Protein AF-A0A6N7JNP5-F1 (afdb_monomer_lite)

Foldseek 3Di:
DPDDDDDDDDDDPVLVVVLVVCCVVVVDVHSVVVVVVVVVVVVVVVVVVVVVVVVVVVVVVCVVPVDDDDPDDPVVVVVVVVVVVD

Secondary structure (DSSP, 8-state):
------------HHHHHHHHHHHHTTS-S-HHHHHHHHHHHHHHHHHHHHHHHHHHHHHHHHHHHT-------HHHHHHHHHHHT-

Radius of gyration: 25.12 Å; chains: 1; bounding box: 52×33×62 Å

Sequence (86 aa):
MPDIQKISIAVTSDQLAAMREAVETGDYATTSEVVREAVRDWQMKRAQRQEEQARLRHAWNEGKASGGTAAFDIERTITAAKARWR

Structure (mmCIF, N/CA/C/O backbone):
data_AF-A0A6N7JNP5-F1
#
_entry.id   AF-A0A6N7JNP5-F1
#
loop_
_atom_site.group_PDB
_atom_site.id
_atom_site.type_symbol
_atom_site.label_atom_id
_atom_site.label_alt_id
_atom_site.label_comp_id
_atom_site.label_asym_id
_atom_site.label_entity_id
_atom_site.label_seq_id
_atom_site.pdbx_PDB_ins_code
_atom_site.Cartn_x
_atom_site.Cartn_y
_atom_site.Cartn_z
_atom_site.occupancy
_atom_site.B_iso_or_equiv
_atom_site.auth_seq_id
_atom_site.auth_comp_id
_atom_site.auth_asym_id
_atom_site.auth_atom_id
_atom_site.pdbx_PDB_model_num
ATOM 1 N N . MET A 1 1 ? -17.710 -22.110 4.448 1.00 55.19 1 MET A N 1
ATOM 2 C CA . MET A 1 1 ? -17.222 -20.788 4.903 1.00 55.19 1 MET A CA 1
ATOM 3 C C . MET A 1 1 ? -15.710 -20.891 5.017 1.00 55.19 1 MET A C 1
ATOM 5 O O . MET A 1 1 ? -15.271 -21.935 5.488 1.00 55.19 1 MET A O 1
ATOM 9 N N . PRO A 1 2 ? -14.919 -19.919 4.529 1.00 71.00 2 PRO A N 1
ATOM 10 C CA . PRO A 1 2 ? -13.480 -19.931 4.778 1.00 71.00 2 PRO A CA 1
ATOM 11 C C . PRO A 1 2 ? -13.225 -19.925 6.291 1.00 71.00 2 PRO A C 1
ATOM 13 O O . PRO A 1 2 ? -13.999 -19.326 7.039 1.00 71.00 2 PRO A O 1
ATOM 16 N N . ASP A 1 3 ? -12.180 -20.622 6.728 1.00 87.50 3 ASP A N 1
ATOM 17 C CA . ASP A 1 3 ? -11.789 -20.674 8.137 1.00 87.50 3 ASP A CA 1
ATOM 18 C C . ASP A 1 3 ? -11.386 -19.267 8.616 1.00 87.50 3 ASP A C 1
ATOM 20 O O . ASP A 1 3 ? -10.565 -18.599 7.981 1.00 87.50 3 ASP A O 1
ATOM 24 N N . ILE A 1 4 ? -12.006 -18.783 9.697 1.00 88.38 4 ILE A N 1
ATOM 25 C CA . ILE A 1 4 ? -11.735 -17.457 10.269 1.00 88.38 4 ILE A CA 1
ATOM 26 C C . ILE A 1 4 ? -10.935 -17.656 11.548 1.00 88.38 4 ILE A C 1
ATOM 28 O O . ILE A 1 4 ? -11.475 -18.072 12.573 1.00 88.38 4 ILE A O 1
ATOM 32 N N . GLN A 1 5 ? -9.662 -17.273 11.511 1.00 93.25 5 GLN A N 1
ATOM 33 C CA . GLN A 1 5 ? -8.796 -17.298 12.684 1.00 93.25 5 GLN A CA 1
ATOM 34 C C . GLN A 1 5 ? -8.724 -15.916 13.331 1.00 93.25 5 GLN A C 1
ATOM 36 O O . GLN A 1 5 ? -8.491 -14.906 12.665 1.00 93.25 5 GLN A O 1
ATOM 41 N N . LYS A 1 6 ? -8.942 -15.866 14.649 1.00 93.69 6 LYS A N 1
ATOM 42 C CA . LYS A 1 6 ? -8.815 -14.634 15.432 1.00 93.69 6 LYS A CA 1
ATOM 43 C C . LYS A 1 6 ? -7.362 -14.444 15.840 1.00 93.69 6 LYS A C 1
ATOM 45 O O . LYS A 1 6 ? -6.764 -15.334 16.437 1.00 93.69 6 LYS A O 1
ATOM 50 N N . ILE A 1 7 ? -6.831 -13.262 15.564 1.00 94.75 7 ILE A N 1
ATOM 51 C CA . ILE A 1 7 ? -5.494 -12.843 15.980 1.00 94.75 7 ILE A CA 1
ATOM 52 C C . ILE A 1 7 ? -5.602 -11.551 16.788 1.00 94.75 7 ILE A C 1
ATOM 54 O O . ILE A 1 7 ? -6.461 -10.713 16.515 1.00 94.75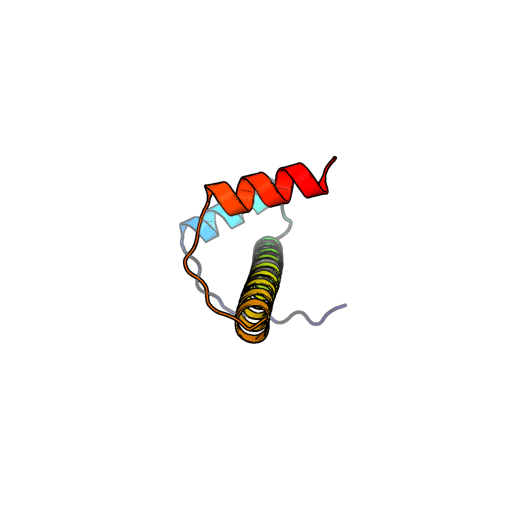 7 ILE A O 1
ATOM 58 N N . SER A 1 8 ? -4.732 -11.393 17.784 1.00 96.06 8 SER A N 1
ATOM 59 C CA . SER A 1 8 ? -4.568 -10.122 18.488 1.00 96.06 8 SER A CA 1
ATOM 60 C C . SER A 1 8 ? -3.512 -9.297 17.765 1.00 96.06 8 SER A C 1
ATOM 62 O O . SER A 1 8 ? -2.393 -9.769 17.570 1.00 96.06 8 SER A O 1
ATOM 64 N N . ILE A 1 9 ? -3.859 -8.075 17.373 1.00 95.12 9 ILE A N 1
ATOM 65 C CA . ILE A 1 9 ? -2.956 -7.138 16.701 1.00 95.12 9 ILE A CA 1
ATOM 66 C C . ILE A 1 9 ? -2.906 -5.828 17.477 1.00 95.12 9 ILE A C 1
ATOM 68 O O . ILE A 1 9 ? -3.905 -5.397 18.049 1.00 95.12 9 ILE A O 1
ATOM 72 N N . ALA A 1 10 ? -1.740 -5.193 17.485 1.00 97.75 10 ALA A N 1
ATOM 73 C CA . ALA A 1 10 ? -1.613 -3.821 17.944 1.00 97.75 10 ALA A CA 1
ATOM 74 C C . ALA A 1 10 ? -1.913 -2.878 16.773 1.00 97.75 10 ALA A C 1
ATOM 76 O O . ALA A 1 10 ? -1.360 -3.039 15.685 1.00 97.75 10 ALA A O 1
ATOM 77 N N . VAL A 1 11 ? -2.776 -1.898 17.014 1.00 97.19 11 VAL A N 1
ATOM 78 C CA . VAL A 1 11 ? -3.075 -0.790 16.100 1.00 97.19 11 VAL A CA 1
ATOM 79 C C . VAL A 1 11 ? -2.869 0.520 16.849 1.00 97.19 11 VAL A C 1
ATOM 81 O O . VAL A 1 11 ? -2.885 0.539 18.083 1.00 97.19 11 VAL A O 1
ATOM 84 N N . THR A 1 12 ? -2.654 1.615 16.127 1.00 98.44 12 THR A N 1
ATOM 85 C CA . THR A 1 12 ? -2.577 2.936 16.764 1.00 98.44 12 THR A CA 1
ATOM 86 C C . THR A 1 12 ? -3.954 3.374 17.277 1.00 98.44 12 THR A C 1
ATOM 88 O O . THR A 1 12 ? -4.987 2.876 16.818 1.00 98.44 12 THR A O 1
ATOM 91 N N . SER A 1 13 ? -3.982 4.323 18.220 1.00 98.19 13 SER A N 1
ATOM 92 C CA . SER A 1 13 ? -5.228 4.954 18.687 1.00 98.19 13 SER A CA 1
ATOM 93 C C . SER A 1 13 ? -6.047 5.509 17.525 1.00 98.19 13 SER A C 1
ATOM 95 O O . SER A 1 13 ? -7.255 5.298 17.464 1.00 98.19 13 SER A O 1
ATOM 97 N N . ASP A 1 14 ? -5.368 6.154 16.581 1.00 98.50 14 ASP A N 1
ATOM 98 C CA . ASP A 1 14 ? -5.995 6.844 15.456 1.00 98.50 14 ASP A CA 1
ATOM 99 C C . ASP A 1 14 ? -6.592 5.845 14.462 1.00 98.50 14 ASP A C 1
ATOM 101 O O . ASP A 1 14 ? -7.702 6.037 13.974 1.00 98.50 14 ASP A O 1
ATOM 105 N N . GLN A 1 15 ? -5.901 4.725 14.218 1.00 98.19 15 GLN A N 1
ATOM 106 C CA . GLN A 1 15 ? -6.437 3.626 13.413 1.00 98.19 15 GLN A CA 1
ATOM 107 C C . GLN A 1 15 ? -7.688 3.034 14.060 1.00 98.19 15 GLN A C 1
ATOM 109 O O . GLN A 1 15 ? -8.686 2.819 13.379 1.00 98.19 15 GLN A O 1
ATOM 114 N N . LEU A 1 16 ? -7.660 2.800 15.376 1.00 98.19 16 LEU A N 1
ATOM 115 C CA . LEU A 1 16 ? -8.826 2.285 16.086 1.00 98.19 16 LEU A CA 1
ATOM 116 C C . LEU A 1 16 ? -10.004 3.269 16.036 1.00 98.19 16 LEU A C 1
ATOM 118 O O . LEU A 1 16 ? -11.138 2.824 15.870 1.00 98.19 16 LEU A O 1
ATOM 122 N N . ALA A 1 17 ? -9.750 4.573 16.169 1.00 98.44 17 ALA A N 1
ATOM 123 C CA . ALA A 1 17 ? -10.775 5.609 16.070 1.00 98.44 17 ALA A CA 1
ATOM 124 C C . ALA A 1 17 ? -11.427 5.617 14.680 1.00 98.44 17 ALA A C 1
ATOM 126 O O . ALA A 1 17 ? -12.644 5.484 14.591 1.00 98.44 17 ALA A O 1
ATOM 127 N N . ALA A 1 18 ? -10.625 5.636 13.612 1.00 98.31 18 ALA A N 1
ATOM 128 C CA . ALA A 1 18 ? -11.125 5.587 12.238 1.00 98.31 18 ALA A CA 1
ATOM 129 C C . ALA A 1 18 ? -11.936 4.309 11.953 1.00 98.31 18 ALA A C 1
ATOM 131 O O . ALA A 1 18 ? -12.985 4.349 11.317 1.00 98.31 18 ALA A O 1
ATOM 132 N N . MET A 1 19 ? -11.483 3.158 12.463 1.00 98.06 19 MET A N 1
ATOM 133 C CA . MET A 1 19 ? -12.215 1.896 12.317 1.00 98.06 19 MET A CA 1
ATOM 134 C C . MET A 1 19 ? -13.548 1.889 13.069 1.00 98.06 19 MET A C 1
ATOM 136 O O . MET A 1 19 ? -14.477 1.217 12.631 1.00 98.06 19 MET A O 1
ATOM 140 N N . ARG A 1 20 ? -13.636 2.567 14.220 1.00 98.12 20 ARG A N 1
ATOM 141 C CA . ARG A 1 20 ? -14.888 2.692 14.981 1.00 98.12 20 ARG A CA 1
ATOM 142 C C . ARG A 1 20 ? -15.858 3.632 14.286 1.00 98.12 20 ARG A C 1
ATOM 144 O O . ARG A 1 20 ? -17.007 3.251 14.122 1.00 98.12 20 ARG A O 1
ATOM 151 N N . GLU A 1 21 ? -15.378 4.781 13.822 1.00 98.44 21 GLU A N 1
ATOM 152 C CA . GLU A 1 21 ? -16.174 5.740 13.054 1.00 98.44 21 GLU A CA 1
ATOM 153 C C . GLU A 1 21 ? -16.801 5.070 11.827 1.00 98.44 21 GLU A C 1
ATOM 155 O O . GLU A 1 21 ? -18.011 5.129 11.661 1.00 98.44 21 GLU A O 1
ATOM 160 N N . ALA A 1 22 ? -16.017 4.317 11.048 1.00 98.19 22 ALA A N 1
ATOM 161 C CA . ALA A 1 22 ? -16.514 3.598 9.872 1.00 98.19 22 ALA A CA 1
ATOM 162 C C . ALA A 1 22 ? -17.574 2.520 10.198 1.00 98.19 22 ALA A C 1
ATOM 164 O O . ALA A 1 22 ? -18.361 2.123 9.341 1.00 98.19 22 ALA A O 1
ATOM 165 N N . VAL A 1 23 ? -17.599 2.013 11.435 1.00 98.44 23 VAL A N 1
ATOM 166 C CA . VAL A 1 23 ? -18.663 1.112 11.907 1.00 98.44 23 VAL A CA 1
ATOM 167 C C . VAL A 1 23 ? -19.881 1.906 12.380 1.00 98.44 23 VAL A C 1
ATOM 169 O O . VAL A 1 23 ? -21.012 1.516 12.107 1.00 98.44 23 VAL A O 1
ATOM 172 N N . GLU A 1 24 ? -19.667 3.026 13.070 1.00 98.25 24 GLU A N 1
ATOM 173 C CA . GLU A 1 24 ? -20.725 3.913 13.566 1.00 98.25 24 GLU A CA 1
ATOM 174 C C . GLU A 1 24 ? -21.511 4.583 12.429 1.00 98.25 24 GLU A C 1
ATOM 176 O O . GLU A 1 24 ? -22.730 4.721 12.533 1.00 98.25 24 GLU A O 1
ATOM 181 N N . THR A 1 25 ? -20.847 4.942 11.326 1.00 98.00 25 THR A N 1
ATOM 182 C CA . THR A 1 25 ? -21.478 5.477 10.105 1.00 98.00 25 THR A CA 1
ATOM 183 C C . THR A 1 25 ? -22.223 4.412 9.300 1.00 98.00 25 THR A C 1
ATOM 185 O O . THR A 1 25 ? -23.032 4.751 8.437 1.00 98.00 25 THR A O 1
ATOM 188 N N . GLY A 1 26 ? -21.987 3.130 9.594 1.00 97.56 26 GLY A N 1
ATOM 189 C CA . GLY A 1 26 ? -22.578 1.999 8.885 1.00 97.56 26 GLY A CA 1
ATOM 190 C C . GLY A 1 26 ? -21.853 1.608 7.595 1.00 97.56 26 GLY A C 1
ATOM 191 O O . GLY A 1 26 ? -22.369 0.758 6.869 1.00 97.56 26 GLY A O 1
ATOM 192 N N . ASP A 1 27 ? -20.669 2.166 7.318 1.00 97.31 27 ASP A N 1
ATOM 193 C CA . ASP A 1 27 ? -19.848 1.761 6.165 1.00 97.31 27 ASP A CA 1
ATOM 194 C C . ASP A 1 27 ? -19.354 0.309 6.309 1.00 97.31 27 ASP A C 1
ATOM 196 O O . ASP A 1 27 ? -19.183 -0.402 5.317 1.00 97.31 27 ASP A O 1
ATOM 200 N N . TYR A 1 28 ? -19.173 -0.156 7.551 1.00 97.94 28 TYR A N 1
ATOM 201 C CA . TYR A 1 28 ? -18.810 -1.534 7.886 1.00 97.94 28 TYR A CA 1
ATOM 202 C C . TYR A 1 28 ? -19.649 -2.081 9.038 1.00 97.94 28 TYR A C 1
ATOM 204 O O . TYR A 1 28 ? -19.973 -1.372 9.986 1.00 97.94 28 TYR A O 1
ATOM 212 N N . ALA A 1 29 ? -19.920 -3.388 9.034 1.00 97.31 29 ALA A N 1
ATOM 213 C CA . ALA A 1 29 ? -20.629 -4.021 10.146 1.00 97.31 29 ALA A CA 1
ATOM 214 C C . ALA A 1 29 ? -19.714 -4.244 11.360 1.00 97.31 29 ALA A C 1
ATOM 216 O O . ALA A 1 29 ? -20.174 -4.284 12.501 1.00 97.31 29 ALA A O 1
ATOM 217 N N . THR A 1 30 ? -18.408 -4.441 11.132 1.00 97.19 30 THR A N 1
ATOM 218 C CA . THR A 1 30 ? -17.433 -4.674 12.207 1.00 97.19 30 THR A CA 1
ATOM 219 C C . THR A 1 30 ? -16.050 -4.124 11.872 1.00 97.19 30 THR A C 1
ATOM 221 O O . THR A 1 30 ? -15.616 -4.129 10.722 1.00 97.19 30 THR A O 1
ATOM 224 N N . THR A 1 31 ? -15.269 -3.810 12.906 1.00 96.75 31 THR A N 1
ATOM 225 C CA . THR A 1 31 ? -13.843 -3.465 12.768 1.00 96.75 31 THR A CA 1
ATOM 226 C C . THR A 1 31 ? -13.032 -4.575 12.088 1.00 96.75 31 THR A C 1
ATOM 228 O O . THR A 1 31 ? -12.069 -4.302 11.377 1.00 96.75 31 THR A O 1
ATOM 231 N N . SER A 1 32 ? -13.434 -5.842 12.245 1.00 96.00 32 SER A N 1
ATOM 232 C CA . SER A 1 32 ? -12.784 -6.979 11.581 1.00 96.00 32 SER A CA 1
ATOM 233 C C . SER A 1 32 ? -12.965 -6.977 10.058 1.00 96.00 32 SER A C 1
ATOM 235 O O . SER A 1 32 ? -12.135 -7.555 9.360 1.00 96.00 32 SER A O 1
ATOM 237 N N . GLU A 1 33 ? -14.021 -6.359 9.523 1.00 96.44 33 GLU A N 1
ATOM 238 C CA . GLU A 1 33 ? -14.181 -6.188 8.073 1.00 96.44 33 GLU A CA 1
ATOM 239 C C . GLU A 1 33 ? -13.191 -5.177 7.517 1.00 96.44 33 GLU A C 1
ATOM 241 O O . GLU A 1 33 ? -12.510 -5.500 6.544 1.00 96.44 33 GLU A O 1
ATOM 246 N N . VAL A 1 34 ? -13.027 -4.045 8.206 1.00 97.56 34 VAL A N 1
ATOM 247 C CA . VAL A 1 34 ? -12.036 -3.018 7.858 1.00 97.56 34 VAL A CA 1
ATOM 248 C C . VAL A 1 34 ? -10.630 -3.621 7.803 1.00 97.56 34 VAL A C 1
ATOM 250 O O . VAL A 1 34 ? -9.901 -3.426 6.833 1.00 97.56 34 VAL A O 1
ATOM 253 N N . VAL A 1 35 ? -10.252 -4.441 8.798 1.00 96.88 35 VAL A N 1
ATOM 254 C CA . VAL A 1 35 ? -8.946 -5.134 8.783 1.00 96.88 35 VAL A CA 1
ATOM 255 C C . VAL A 1 35 ? -8.824 -6.070 7.583 1.00 96.88 35 VAL A C 1
ATOM 257 O O . VAL A 1 35 ? -7.782 -6.096 6.930 1.00 96.88 35 VAL A O 1
ATOM 260 N N . ARG A 1 36 ? -9.860 -6.863 7.280 1.00 95.75 36 ARG A N 1
ATOM 261 C CA . ARG A 1 36 ? -9.807 -7.795 6.145 1.00 95.75 36 ARG A CA 1
ATOM 262 C C . ARG A 1 36 ? -9.671 -7.058 4.817 1.00 95.75 36 ARG A C 1
ATOM 264 O O . ARG A 1 36 ? -8.949 -7.546 3.954 1.00 95.75 36 ARG A O 1
ATOM 271 N N . GLU A 1 37 ? -10.331 -5.918 4.652 1.00 97.19 37 GLU A N 1
ATOM 272 C CA . GLU A 1 37 ? -10.161 -5.066 3.474 1.00 97.19 37 GLU A CA 1
ATOM 273 C C . GLU A 1 37 ? -8.745 -4.512 3.370 1.00 97.19 37 GLU A C 1
ATOM 275 O O . GLU A 1 37 ? -8.065 -4.786 2.383 1.00 97.19 37 GLU A O 1
ATOM 280 N N . ALA A 1 38 ? -8.243 -3.885 4.434 1.00 97.31 38 ALA A N 1
ATOM 281 C CA . ALA A 1 38 ? -6.883 -3.358 4.465 1.00 97.31 38 ALA A CA 1
ATOM 282 C C . ALA A 1 38 ? -5.824 -4.433 4.145 1.00 97.31 38 ALA A C 1
ATOM 284 O O . ALA A 1 38 ? -4.840 -4.168 3.450 1.00 97.31 38 ALA A O 1
ATOM 285 N N . VAL A 1 39 ? -6.024 -5.671 4.617 1.00 97.06 39 VAL A N 1
ATOM 286 C CA . VAL A 1 39 ? -5.139 -6.804 4.302 1.00 97.06 39 VAL A CA 1
ATOM 287 C C . VAL A 1 39 ? -5.241 -7.219 2.832 1.00 97.06 39 VAL A C 1
ATOM 289 O O . VAL A 1 39 ? -4.203 -7.494 2.227 1.00 97.06 39 VAL A O 1
ATOM 292 N N . ARG A 1 40 ? -6.440 -7.252 2.234 1.00 97.56 40 ARG A N 1
ATOM 293 C CA . ARG A 1 40 ? -6.608 -7.554 0.799 1.00 97.56 40 ARG A CA 1
ATOM 294 C C . ARG A 1 40 ? -5.925 -6.503 -0.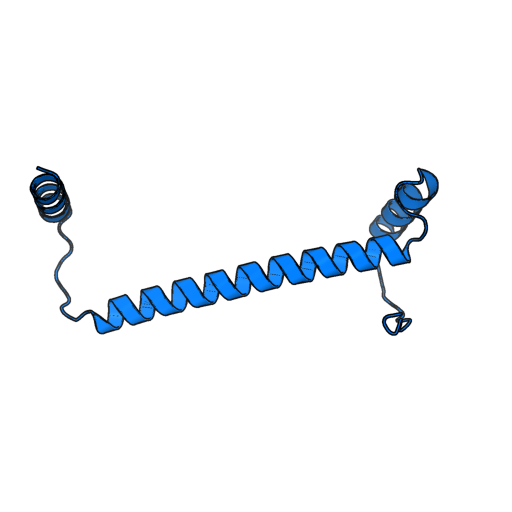071 1.00 97.56 40 ARG A C 1
ATOM 296 O O . ARG A 1 40 ? -5.169 -6.861 -0.974 1.00 97.56 40 ARG A O 1
ATOM 303 N N . ASP A 1 41 ? -6.098 -5.228 0.253 1.00 98.31 41 ASP A N 1
ATOM 304 C CA . ASP A 1 41 ? -5.460 -4.129 -0.474 1.00 98.31 41 ASP A CA 1
ATOM 305 C C . ASP A 1 41 ? -3.938 -4.181 -0.350 1.00 98.31 41 ASP A C 1
ATOM 307 O O . ASP A 1 41 ? -3.203 -4.019 -1.330 1.00 98.31 41 ASP A O 1
ATOM 311 N N . TRP A 1 42 ? -3.440 -4.481 0.851 1.00 98.12 42 TRP A N 1
ATOM 312 C CA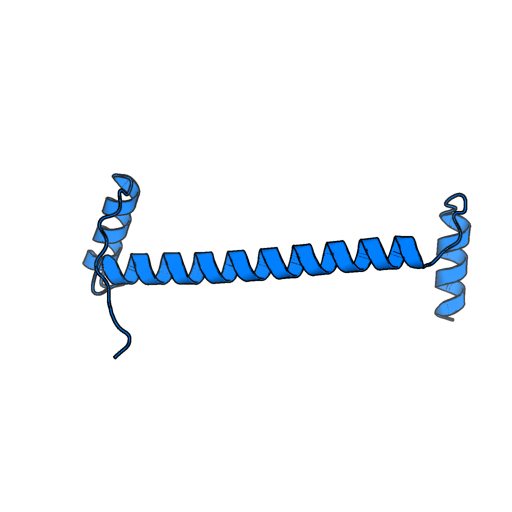 . TRP A 1 42 ? -2.018 -4.705 1.079 1.00 98.12 42 TRP A CA 1
ATOM 313 C C . TRP A 1 42 ? -1.475 -5.883 0.256 1.00 98.12 42 TRP A C 1
ATOM 315 O O . TRP A 1 42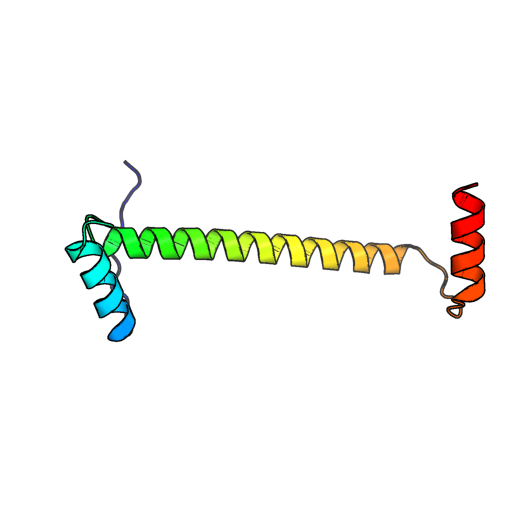 ? -0.399 -5.758 -0.340 1.00 98.12 42 TRP A O 1
ATOM 325 N N . GLN A 1 43 ? -2.204 -7.002 0.181 1.00 98.25 43 GLN A N 1
ATOM 326 C CA . GLN A 1 43 ? -1.830 -8.158 -0.641 1.00 98.25 43 GLN A CA 1
ATOM 327 C C . GLN A 1 43 ? -1.778 -7.788 -2.126 1.00 98.25 43 GLN A C 1
ATOM 329 O O . GLN A 1 43 ? -0.770 -8.066 -2.779 1.00 98.25 43 GLN A O 1
ATOM 334 N N . MET A 1 44 ? -2.802 -7.101 -2.640 1.00 98.31 44 MET A N 1
ATOM 335 C CA . MET A 1 44 ? -2.858 -6.644 -4.032 1.00 98.31 44 MET A CA 1
ATOM 336 C C . MET A 1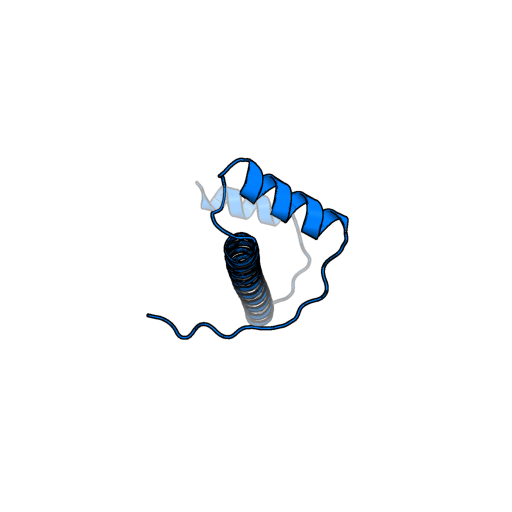 44 ? -1.681 -5.718 -4.362 1.00 98.31 44 MET A C 1
ATOM 338 O O . MET A 1 44 ? -0.951 -5.951 -5.327 1.00 98.31 44 MET A O 1
ATOM 342 N N . LYS A 1 45 ? -1.418 -4.716 -3.515 1.00 98.25 45 LYS A N 1
ATOM 343 C CA . LYS A 1 45 ? -0.280 -3.799 -3.676 1.00 98.25 45 LYS A CA 1
ATOM 344 C C . LYS A 1 45 ? 1.061 -4.536 -3.667 1.00 98.25 45 LYS A C 1
ATOM 346 O O . LYS A 1 45 ? 2.002 -4.143 -4.361 1.00 98.25 45 LYS A O 1
ATOM 351 N N . ARG A 1 46 ? 1.182 -5.596 -2.863 1.00 98.12 46 ARG A N 1
ATOM 352 C CA . ARG A 1 46 ? 2.399 -6.411 -2.791 1.00 98.12 46 ARG A CA 1
ATOM 353 C C . ARG A 1 46 ? 2.580 -7.270 -4.041 1.00 98.12 46 ARG A C 1
ATOM 355 O O . ARG A 1 46 ? 3.706 -7.334 -4.529 1.00 98.12 46 ARG A O 1
ATOM 362 N N . ALA A 1 47 ? 1.511 -7.865 -4.565 1.00 98.19 47 ALA A N 1
ATOM 363 C CA . ALA A 1 47 ? 1.541 -8.622 -5.815 1.00 98.19 47 ALA A CA 1
ATOM 364 C C . ALA A 1 47 ? 1.982 -7.732 -6.989 1.00 98.19 47 ALA A C 1
ATOM 366 O O . ALA A 1 47 ? 2.976 -8.036 -7.643 1.00 98.19 47 ALA A O 1
ATOM 367 N N . GLN A 1 48 ? 1.368 -6.553 -7.143 1.00 98.25 48 GLN A N 1
ATOM 368 C CA . GLN A 1 48 ? 1.752 -5.570 -8.168 1.00 98.25 48 GLN A CA 1
ATOM 369 C C . GLN A 1 48 ? 3.231 -5.171 -8.069 1.00 98.25 48 GLN A C 1
ATOM 371 O O . GLN A 1 48 ? 3.947 -5.100 -9.067 1.00 98.25 48 GLN A O 1
ATOM 376 N N . ARG A 1 49 ? 3.737 -4.951 -6.847 1.00 98.25 49 ARG A N 1
ATOM 377 C CA . ARG A 1 49 ? 5.161 -4.656 -6.633 1.00 98.25 49 ARG A CA 1
ATOM 378 C C . ARG A 1 49 ? 6.057 -5.820 -7.060 1.00 98.25 49 ARG A C 1
ATOM 380 O O . ARG A 1 49 ? 7.139 -5.582 -7.591 1.00 98.25 49 ARG A O 1
ATOM 387 N N . GLN A 1 50 ? 5.657 -7.058 -6.781 1.00 98.19 50 GLN A N 1
ATOM 388 C CA . GLN A 1 50 ? 6.432 -8.242 -7.153 1.00 98.19 50 GLN A CA 1
ATOM 389 C C . GLN A 1 50 ? 6.483 -8.421 -8.671 1.00 98.19 50 GLN A C 1
ATOM 391 O O . GLN A 1 50 ? 7.563 -8.675 -9.204 1.00 98.19 50 GLN A O 1
ATOM 396 N N . GLU A 1 51 ? 5.359 -8.221 -9.357 1.00 98.38 51 GLU A N 1
ATOM 397 C CA . GLU A 1 51 ? 5.274 -8.243 -10.820 1.00 98.38 51 GLU A CA 1
ATOM 398 C C . GLU A 1 51 ? 6.177 -7.179 -11.447 1.00 98.38 51 GLU A C 1
ATOM 400 O O . GLU A 1 51 ? 6.990 -7.491 -12.316 1.00 98.38 51 GLU A O 1
ATOM 405 N N . GLU A 1 52 ? 6.131 -5.945 -10.942 1.00 98.25 52 GLU A N 1
ATOM 406 C CA . GLU A 1 52 ? 6.984 -4.860 -11.430 1.00 98.25 52 GLU A CA 1
ATOM 407 C C . GLU A 1 52 ? 8.475 -5.166 -11.220 1.00 98.25 52 GLU A C 1
ATOM 409 O O . GLU A 1 52 ? 9.297 -5.008 -12.123 1.00 98.25 52 GLU A O 1
ATOM 414 N N . GLN A 1 53 ? 8.846 -5.692 -10.051 1.00 98.50 53 GLN A N 1
ATOM 415 C CA . GLN A 1 53 ? 10.223 -6.119 -9.800 1.00 98.50 53 GLN A CA 1
ATOM 416 C C . GLN A 1 53 ? 10.661 -7.284 -10.696 1.00 98.50 53 GLN A C 1
ATOM 418 O O . GLN A 1 53 ? 11.851 -7.404 -11.002 1.00 98.50 53 GLN A O 1
ATOM 423 N N . ALA A 1 54 ? 9.748 -8.185 -11.062 1.00 98.50 54 ALA A N 1
ATOM 424 C CA . ALA A 1 54 ? 10.029 -9.266 -11.998 1.00 98.50 54 ALA A CA 1
ATOM 425 C C . ALA A 1 54 ? 10.226 -8.713 -13.417 1.00 98.50 54 ALA A C 1
ATOM 427 O O . ALA A 1 54 ? 11.212 -9.059 -14.067 1.00 98.50 54 ALA A O 1
ATOM 428 N N . ARG A 1 55 ? 9.368 -7.779 -13.847 1.00 98.50 55 ARG A N 1
ATOM 429 C CA . ARG A 1 55 ? 9.462 -7.075 -15.134 1.00 98.50 55 ARG A CA 1
ATOM 430 C C . ARG A 1 55 ? 10.796 -6.346 -15.289 1.00 98.50 55 ARG A C 1
ATOM 432 O O . ARG A 1 55 ? 11.480 -6.525 -16.293 1.00 98.50 55 ARG A O 1
ATOM 439 N N . LEU A 1 56 ? 11.209 -5.581 -14.276 1.00 98.56 56 LEU A N 1
ATOM 440 C CA . LEU A 1 56 ? 12.490 -4.865 -14.279 1.00 98.56 56 LEU A CA 1
ATOM 441 C C . LEU A 1 56 ? 13.689 -5.821 -14.330 1.00 98.56 56 LEU A C 1
ATOM 443 O O . LEU A 1 56 ? 14.627 -5.598 -15.094 1.00 98.56 56 LEU A O 1
ATOM 447 N N . ARG A 1 57 ? 13.653 -6.917 -13.558 1.00 98.50 57 ARG A N 1
ATOM 448 C CA . ARG A 1 57 ? 14.699 -7.953 -13.606 1.00 98.50 57 ARG A CA 1
ATOM 449 C C . ARG A 1 57 ? 14.781 -8.631 -14.969 1.00 98.50 57 ARG A C 1
ATOM 451 O O . ARG A 1 57 ? 15.887 -8.890 -15.438 1.00 98.50 57 ARG A O 1
ATOM 458 N N . HIS A 1 58 ? 13.639 -8.900 -15.597 1.00 98.38 58 HIS A N 1
ATOM 459 C CA . HIS A 1 58 ? 13.592 -9.452 -16.945 1.00 98.38 58 HIS A CA 1
ATOM 460 C C . HIS A 1 58 ? 14.241 -8.496 -17.951 1.00 98.38 58 HIS A C 1
ATOM 462 O O . HIS A 1 58 ? 15.198 -8.889 -18.609 1.00 98.38 58 HIS A O 1
ATOM 468 N N . ALA A 1 59 ? 13.801 -7.233 -18.001 1.00 98.12 59 ALA A N 1
ATOM 469 C CA . ALA A 1 59 ? 14.345 -6.227 -18.919 1.00 98.12 59 ALA A CA 1
ATOM 470 C C . ALA A 1 59 ? 15.859 -6.015 -18.732 1.00 98.12 59 ALA A C 1
ATOM 472 O O . ALA A 1 59 ? 16.607 -5.895 -19.700 1.00 98.12 59 ALA A O 1
ATOM 473 N N . TRP A 1 60 ? 16.334 -6.031 -17.484 1.00 97.44 60 TRP A N 1
ATOM 474 C CA . TRP A 1 60 ? 17.764 -5.968 -17.184 1.00 97.44 60 TRP A CA 1
ATOM 475 C C . TRP A 1 60 ? 18.535 -7.169 -17.742 1.00 97.44 60 TRP A C 1
ATOM 477 O O . TRP A 1 60 ? 19.589 -7.010 -18.355 1.00 97.44 60 TRP A O 1
ATOM 487 N N . ASN A 1 61 ? 18.031 -8.386 -17.528 1.00 97.38 61 ASN A N 1
ATOM 488 C CA . ASN A 1 61 ? 18.683 -9.591 -18.032 1.00 97.38 61 ASN A CA 1
ATOM 489 C C . ASN A 1 61 ? 18.651 -9.662 -19.562 1.00 97.38 61 ASN A C 1
ATOM 491 O O . ASN A 1 61 ? 19.650 -10.059 -20.152 1.00 97.38 61 ASN A O 1
ATOM 495 N N . GLU A 1 62 ? 17.556 -9.228 -20.183 1.00 97.06 62 GLU A N 1
ATOM 496 C CA . GLU A 1 62 ? 17.429 -9.097 -21.634 1.00 97.06 62 GLU A CA 1
ATOM 497 C C . GLU A 1 62 ? 18.482 -8.133 -22.196 1.00 97.06 62 GLU A C 1
ATOM 499 O O . GLU A 1 62 ? 19.239 -8.514 -23.084 1.00 97.06 62 GLU A O 1
ATOM 504 N N . GLY A 1 63 ? 18.628 -6.938 -21.612 1.00 94.25 63 GLY A N 1
ATOM 505 C CA . GLY A 1 63 ? 19.660 -5.978 -22.020 1.00 94.25 63 GLY A CA 1
ATOM 506 C C . GLY A 1 63 ? 21.092 -6.480 -21.792 1.00 94.25 63 GLY A C 1
ATOM 507 O O . GLY A 1 63 ? 21.979 -6.225 -22.600 1.00 94.25 63 GLY A O 1
ATOM 508 N N . LYS A 1 64 ? 21.345 -7.250 -20.726 1.00 94.81 64 LYS A N 1
ATOM 509 C CA . LYS A 1 64 ? 22.653 -7.907 -20.543 1.00 94.81 64 LYS A CA 1
ATOM 510 C C . LYS A 1 64 ? 22.912 -8.993 -21.591 1.00 94.81 64 LYS A C 1
ATOM 512 O O . LYS A 1 64 ? 24.059 -9.195 -21.981 1.00 94.81 64 LYS A O 1
ATOM 517 N N . ALA A 1 65 ? 21.873 -9.714 -22.002 1.00 95.88 65 ALA A N 1
ATOM 518 C CA . ALA A 1 65 ? 21.966 -10.804 -22.966 1.00 95.88 65 ALA A CA 1
ATOM 519 C C . ALA A 1 65 ? 21.959 -10.321 -24.426 1.00 95.88 65 ALA A C 1
ATOM 521 O O . ALA A 1 65 ? 22.388 -11.072 -25.299 1.00 95.88 65 ALA A O 1
ATOM 522 N N . SER A 1 66 ? 21.527 -9.084 -24.706 1.00 93.56 66 SER A N 1
ATOM 523 C CA . SER A 1 66 ? 21.425 -8.547 -26.071 1.00 93.56 66 SER A CA 1
ATOM 524 C C . SER A 1 66 ? 22.775 -8.345 -26.770 1.00 93.56 66 SER A C 1
ATOM 526 O O . SER A 1 66 ? 22.804 -8.100 -27.975 1.00 93.56 66 SER A O 1
ATOM 528 N N . GLY A 1 67 ? 23.888 -8.473 -26.037 1.00 88.19 67 GLY A N 1
ATOM 529 C CA . GLY A 1 67 ? 25.246 -8.335 -26.560 1.00 88.19 67 GLY A CA 1
ATOM 530 C C . GLY A 1 67 ? 25.597 -6.901 -26.971 1.00 88.19 67 GLY A C 1
ATOM 531 O O . GLY A 1 67 ? 24.750 -6.016 -26.955 1.00 88.19 67 GLY A O 1
ATOM 532 N N . GLY A 1 68 ? 26.870 -6.689 -27.327 1.00 80.88 68 GLY A N 1
ATOM 533 C CA . GLY A 1 68 ? 27.391 -5.450 -27.919 1.00 80.88 68 GLY A CA 1
ATOM 534 C C . GLY A 1 68 ? 27.209 -4.188 -27.069 1.00 80.88 68 GLY A C 1
ATOM 535 O O . GLY A 1 68 ? 26.154 -3.566 -27.073 1.00 80.88 68 GLY A O 1
ATOM 536 N N . THR A 1 69 ? 28.269 -3.726 -26.408 1.00 83.50 69 THR A N 1
ATOM 537 C CA . THR A 1 69 ? 28.292 -2.362 -25.867 1.00 83.50 69 THR A C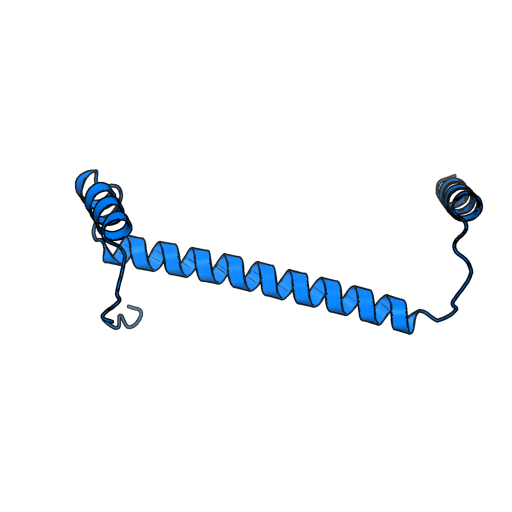A 1
ATOM 538 C C . THR A 1 69 ? 28.824 -1.402 -26.929 1.00 83.50 69 THR A C 1
ATOM 540 O O . THR A 1 69 ? 29.825 -1.669 -27.591 1.00 83.50 69 THR A O 1
ATOM 543 N N . ALA A 1 70 ? 28.145 -0.274 -27.111 1.00 86.75 70 ALA A N 1
ATOM 544 C CA . ALA A 1 70 ? 28.594 0.816 -27.967 1.00 86.75 70 ALA A CA 1
ATOM 545 C C . ALA A 1 70 ? 28.416 2.142 -27.226 1.00 86.75 70 ALA A C 1
ATOM 547 O O . ALA A 1 70 ? 27.575 2.248 -26.331 1.00 86.75 70 ALA A O 1
ATOM 548 N N . ALA A 1 71 ? 29.198 3.155 -27.602 1.00 92.00 71 ALA A N 1
ATOM 549 C CA . ALA A 1 71 ? 28.967 4.507 -27.113 1.00 92.00 71 ALA A CA 1
ATOM 550 C C . ALA A 1 71 ? 27.556 4.963 -27.516 1.00 92.00 71 ALA A C 1
ATOM 552 O O . ALA A 1 71 ? 27.126 4.760 -28.654 1.00 92.00 71 ALA A O 1
ATOM 553 N N . PHE A 1 72 ? 26.831 5.549 -26.566 1.00 91.81 72 PHE A N 1
ATOM 554 C CA . PHE A 1 72 ? 25.488 6.048 -26.812 1.00 91.81 72 PHE A CA 1
ATOM 555 C C . PHE A 1 72 ? 25.542 7.329 -27.653 1.00 91.81 72 PHE A C 1
ATOM 557 O O . PHE A 1 72 ? 26.200 8.294 -27.271 1.00 91.81 72 PHE A O 1
ATOM 564 N N . ASP A 1 73 ? 24.827 7.328 -28.778 1.00 95.19 73 ASP A N 1
ATOM 565 C CA . ASP A 1 73 ? 24.677 8.467 -29.687 1.00 95.19 73 ASP A CA 1
ATOM 566 C C . ASP A 1 73 ? 23.183 8.729 -29.916 1.00 95.19 73 ASP A C 1
ATOM 568 O O . ASP A 1 73 ? 22.462 7.924 -30.525 1.00 95.19 73 ASP A O 1
ATOM 572 N N . ILE A 1 74 ? 22.710 9.860 -29.394 1.00 95.00 74 ILE A N 1
ATOM 573 C CA . ILE A 1 74 ? 21.300 10.238 -29.445 1.00 95.00 74 ILE A CA 1
ATOM 574 C C . ILE A 1 74 ? 20.853 10.623 -30.862 1.00 95.00 74 ILE A C 1
ATOM 576 O O . ILE A 1 74 ? 19.749 10.255 -31.270 1.00 95.00 74 ILE A O 1
ATOM 580 N N . GLU A 1 75 ? 21.700 11.302 -31.641 1.00 96.19 75 GLU A N 1
ATOM 581 C CA . GLU A 1 75 ? 21.358 11.782 -32.985 1.00 96.19 75 GLU A CA 1
ATOM 582 C C . GLU A 1 75 ? 21.198 10.610 -33.952 1.00 96.19 75 GLU A C 1
ATOM 584 O O . GLU A 1 75 ? 20.199 10.516 -34.682 1.00 96.19 75 GLU A O 1
ATOM 589 N N . ARG A 1 76 ? 22.132 9.655 -33.891 1.00 94.06 76 ARG A N 1
ATOM 590 C CA . ARG A 1 76 ? 22.047 8.404 -34.649 1.00 94.06 76 ARG A CA 1
ATOM 591 C C . ARG A 1 76 ? 20.804 7.601 -34.264 1.00 94.06 76 ARG A C 1
ATOM 593 O O . ARG A 1 76 ? 20.121 7.080 -35.147 1.00 94.06 76 ARG A O 1
ATOM 600 N N . THR A 1 77 ? 20.488 7.516 -32.969 1.00 94.00 77 THR A N 1
ATOM 601 C CA . THR A 1 77 ? 19.316 6.771 -32.473 1.00 94.00 77 THR A CA 1
ATOM 602 C C . THR A 1 77 ? 18.005 7.370 -32.991 1.00 94.00 77 THR A C 1
ATOM 604 O O . THR A 1 77 ? 17.161 6.643 -33.518 1.00 94.00 77 THR A O 1
ATOM 607 N N . ILE A 1 78 ? 17.845 8.697 -32.918 1.00 95.25 78 ILE A N 1
ATOM 608 C CA . ILE A 1 78 ? 16.651 9.393 -33.423 1.00 95.25 78 ILE A CA 1
ATOM 609 C C . ILE A 1 78 ? 16.522 9.231 -34.942 1.00 95.25 78 ILE A C 1
ATOM 611 O O . ILE A 1 78 ? 15.427 8.976 -35.447 1.00 95.25 78 ILE A O 1
ATOM 615 N N . THR A 1 79 ? 17.628 9.358 -35.677 1.00 96.75 79 THR A N 1
ATOM 616 C CA . THR A 1 79 ? 17.638 9.216 -37.140 1.00 96.75 79 THR A CA 1
ATOM 617 C C . THR A 1 79 ? 17.204 7.812 -37.564 1.00 96.75 79 THR A C 1
ATOM 619 O O . THR A 1 79 ? 16.338 7.673 -38.429 1.00 96.75 79 THR A O 1
ATOM 622 N N . ALA A 1 80 ? 17.727 6.773 -36.904 1.00 93.62 80 ALA A N 1
ATOM 623 C CA . ALA A 1 80 ? 17.331 5.389 -37.150 1.00 93.62 80 ALA A CA 1
ATOM 624 C C . ALA A 1 80 ? 15.845 5.136 -36.831 1.00 93.62 80 ALA A C 1
ATOM 626 O O . ALA A 1 80 ? 15.163 4.458 -37.599 1.00 93.62 80 ALA A O 1
ATOM 627 N N . ALA A 1 81 ? 15.320 5.707 -35.739 1.00 94.88 81 ALA A N 1
ATOM 628 C CA . ALA A 1 81 ? 13.906 5.582 -35.381 1.00 94.88 81 ALA A CA 1
ATOM 629 C C . ALA A 1 81 ? 12.981 6.228 -36.429 1.00 94.88 81 ALA A C 1
ATOM 631 O O . ALA A 1 81 ? 12.023 5.598 -36.872 1.00 94.88 81 ALA A O 1
ATOM 632 N N . LYS A 1 82 ? 13.302 7.447 -36.890 1.00 95.00 82 LYS A N 1
ATOM 633 C CA . LYS A 1 82 ? 12.542 8.145 -37.944 1.00 95.00 82 LYS A CA 1
ATOM 634 C C . LYS A 1 82 ? 12.543 7.382 -39.268 1.00 95.00 82 LYS A C 1
ATOM 636 O O . LYS A 1 82 ? 11.514 7.332 -39.933 1.00 95.00 82 LYS A O 1
ATOM 641 N N . ALA A 1 83 ? 13.675 6.783 -39.638 1.00 94.62 83 ALA A N 1
ATOM 642 C CA . ALA A 1 83 ? 13.786 5.980 -40.853 1.00 94.62 83 ALA A CA 1
ATOM 643 C C . ALA A 1 83 ? 12.944 4.694 -40.797 1.00 94.62 83 ALA A C 1
ATOM 645 O O . ALA A 1 83 ? 12.507 4.217 -41.834 1.00 94.62 83 ALA A O 1
ATOM 646 N N . ARG A 1 84 ? 12.699 4.143 -39.601 1.00 93.69 84 ARG A N 1
ATOM 647 C CA . ARG A 1 84 ? 11.909 2.916 -39.402 1.00 93.69 84 ARG A CA 1
ATOM 648 C C . ARG A 1 84 ? 10.394 3.135 -39.481 1.00 93.69 84 ARG A C 1
ATOM 650 O O . ARG A 1 84 ? 9.658 2.170 -39.647 1.00 93.69 84 ARG A O 1
ATOM 657 N N . TRP A 1 85 ? 9.940 4.375 -39.307 1.00 82.00 85 TRP A N 1
ATOM 658 C CA . TRP A 1 85 ? 8.524 4.766 -39.354 1.00 82.00 85 TRP A CA 1
ATOM 659 C C . TRP A 1 85 ? 8.079 5.346 -40.698 1.00 82.00 85 TRP A C 1
ATOM 661 O O . TRP A 1 85 ? 6.912 5.709 -40.838 1.00 82.00 85 TRP A O 1
ATOM 671 N N . ARG A 1 86 ? 8.994 5.465 -41.658 1.00 64.12 86 ARG A N 1
ATOM 672 C CA . ARG A 1 86 ? 8.719 5.958 -43.005 1.00 64.12 86 ARG A CA 1
ATOM 673 C C . ARG A 1 86 ? 8.671 4.797 -43.986 1.00 64.12 86 ARG A C 1
ATOM 675 O O . ARG A 1 86 ? 7.846 4.891 -44.916 1.00 64.12 86 ARG A O 1
#

pLDDT: mean 94.74, std 7.09, range [55.19, 98.56]